Protein AF-A0A3D3X034-F1 (afdb_monomer_lite)

Structure (mmCIF, N/CA/C/O backbone):
data_AF-A0A3D3X034-F1
#
_entry.id   AF-A0A3D3X034-F1
#
loop_
_atom_site.group_PDB
_atom_site.id
_atom_site.type_symbol
_atom_site.label_atom_id
_atom_site.label_alt_id
_atom_site.label_comp_id
_atom_site.label_asym_id
_atom_site.label_entity_id
_atom_site.label_seq_id
_atom_site.pdbx_PDB_ins_code
_atom_site.Cartn_x
_atom_site.Cartn_y
_atom_site.Cartn_z
_atom_site.occupancy
_atom_site.B_iso_or_equiv
_atom_site.auth_seq_id
_atom_site.auth_comp_id
_atom_site.auth_asym_id
_atom_site.auth_atom_id
_atom_site.pdbx_PDB_model_num
ATOM 1 N N . MET A 1 1 ? -0.731 13.632 29.149 1.00 35.28 1 MET A N 1
ATOM 2 C CA . MET A 1 1 ? -0.801 12.468 28.242 1.00 35.28 1 MET A CA 1
ATOM 3 C C . MET A 1 1 ? -0.361 12.966 26.871 1.00 35.28 1 MET A C 1
ATOM 5 O O . MET A 1 1 ? -1.116 13.686 26.238 1.00 35.28 1 MET A O 1
ATOM 9 N N . GLN A 1 2 ? 0.911 12.778 26.507 1.00 32.75 2 GLN A N 1
ATOM 10 C CA . GLN A 1 2 ? 1.445 13.299 25.243 1.00 32.75 2 GLN A CA 1
ATOM 11 C C . GLN A 1 2 ? 1.205 12.272 24.136 1.00 32.75 2 GLN A C 1
ATOM 13 O O . GLN A 1 2 ? 1.719 11.158 24.214 1.00 32.75 2 GLN A O 1
ATOM 18 N N . ILE A 1 3 ? 0.426 12.654 23.126 1.00 40.72 3 ILE A N 1
ATOM 19 C CA . ILE A 1 3 ? 0.280 11.901 21.881 1.00 40.72 3 ILE A CA 1
ATOM 20 C C . ILE A 1 3 ? 1.574 12.132 21.094 1.00 40.72 3 ILE A C 1
ATOM 22 O O . ILE A 1 3 ? 1.801 13.214 20.556 1.00 40.72 3 ILE A O 1
ATOM 26 N N . LYS A 1 4 ? 2.481 11.151 21.106 1.00 35.88 4 LYS A N 1
ATOM 27 C CA . LYS A 1 4 ? 3.673 11.173 20.254 1.00 35.88 4 LYS A CA 1
ATOM 28 C C . LYS A 1 4 ? 3.242 10.840 18.826 1.00 35.88 4 LYS A C 1
ATOM 30 O O . LYS A 1 4 ? 2.902 9.700 18.535 1.00 35.88 4 LYS A O 1
ATOM 35 N N . ASN A 1 5 ? 3.267 11.852 17.960 1.00 45.84 5 ASN A N 1
ATOM 36 C CA . ASN A 1 5 ? 3.128 11.715 16.513 1.00 45.84 5 ASN A CA 1
ATOM 37 C C . ASN A 1 5 ? 4.217 10.777 15.974 1.00 45.84 5 ASN A C 1
ATOM 39 O O . ASN A 1 5 ? 5.394 11.137 15.949 1.00 45.84 5 ASN A O 1
ATOM 43 N N . ASN A 1 6 ? 3.815 9.580 15.546 1.00 41.78 6 ASN A N 1
ATOM 44 C CA . ASN A 1 6 ? 4.705 8.532 15.036 1.00 41.78 6 ASN A CA 1
ATOM 45 C C . ASN A 1 6 ? 5.041 8.697 13.537 1.00 41.78 6 ASN A C 1
ATOM 47 O O . ASN A 1 6 ? 5.726 7.864 12.952 1.00 41.78 6 ASN A O 1
ATOM 51 N N . SER A 1 7 ? 4.591 9.787 12.906 1.00 47.28 7 SER A N 1
ATOM 52 C CA . SER A 1 7 ? 4.757 10.051 11.469 1.00 47.28 7 SER A CA 1
ATOM 53 C C . SER A 1 7 ? 6.197 10.373 11.044 1.00 47.28 7 SER A C 1
ATOM 55 O O . SER A 1 7 ? 6.479 10.439 9.853 1.00 47.28 7 SER A O 1
ATOM 57 N N . SER A 1 8 ? 7.126 10.577 11.985 1.00 37.16 8 SER A N 1
ATOM 58 C CA . SER A 1 8 ? 8.520 10.936 11.680 1.00 37.16 8 SER A CA 1
ATOM 59 C C . SER A 1 8 ? 9.443 9.741 11.420 1.00 37.16 8 SER A C 1
ATOM 61 O O . SER A 1 8 ? 10.546 9.944 10.913 1.00 37.16 8 SER A O 1
ATOM 63 N N . MET A 1 9 ? 9.019 8.508 11.731 1.00 42.69 9 MET A N 1
ATOM 64 C CA . MET A 1 9 ? 9.821 7.307 11.456 1.00 42.69 9 MET A CA 1
ATOM 65 C C . MET A 1 9 ? 9.679 6.811 10.016 1.00 42.69 9 MET A C 1
ATOM 67 O O . MET A 1 9 ? 10.666 6.363 9.445 1.00 42.69 9 MET A O 1
ATOM 71 N N . PHE A 1 10 ? 8.513 6.984 9.391 1.00 45.09 10 PHE A N 1
ATOM 72 C CA . PHE A 1 10 ? 8.279 6.471 8.039 1.00 45.09 10 PHE A CA 1
ATOM 73 C C . PHE A 1 10 ? 9.091 7.193 6.964 1.00 45.09 10 PHE A C 1
ATOM 75 O O . PHE A 1 10 ? 9.530 6.560 6.021 1.00 45.09 10 PHE A O 1
ATOM 82 N N . ILE A 1 11 ? 9.365 8.492 7.113 1.00 47.84 11 ILE A N 1
ATOM 83 C CA . ILE A 1 11 ? 10.132 9.262 6.114 1.00 47.84 11 ILE A CA 1
ATOM 84 C C . ILE A 1 11 ? 11.643 8.973 6.209 1.00 47.84 11 ILE A C 1
ATOM 86 O O . ILE A 1 11 ? 12.385 9.215 5.261 1.00 47.84 11 ILE A O 1
ATOM 90 N N . LYS A 1 12 ? 12.126 8.435 7.338 1.00 45.22 12 LYS A N 1
ATOM 91 C CA . LYS A 1 12 ? 13.565 8.278 7.600 1.00 45.22 12 LYS A CA 1
ATOM 92 C C . LYS A 1 12 ? 14.159 6.975 7.050 1.00 45.22 12 LYS A C 1
ATOM 94 O O . LYS A 1 12 ? 15.375 6.900 6.897 1.00 45.22 12 LYS A O 1
ATOM 99 N N . GLU A 1 13 ? 13.327 5.982 6.742 1.00 47.59 13 GLU A N 1
ATOM 100 C CA . GLU A 1 13 ? 13.763 4.703 6.156 1.00 47.59 13 GLU A CA 1
ATOM 101 C C . GLU A 1 13 ? 13.849 4.726 4.619 1.00 47.59 13 GLU A C 1
ATOM 103 O O . GLU A 1 13 ? 14.395 3.803 4.021 1.00 47.59 13 GLU A O 1
ATOM 108 N N . 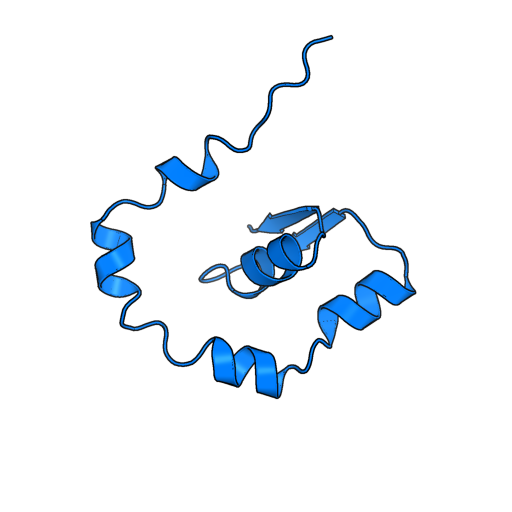TYR A 1 14 ? 13.410 5.807 3.966 1.00 52.84 14 TYR A N 1
ATOM 109 C CA . TYR A 1 14 ? 13.585 6.010 2.524 1.00 52.84 14 TYR A CA 1
ATOM 110 C C . TYR A 1 14 ? 14.943 6.659 2.246 1.00 52.84 14 TYR A C 1
ATOM 112 O O . TYR A 1 14 ? 15.055 7.860 1.991 1.00 52.84 14 TYR A O 1
ATOM 120 N N . THR A 1 15 ? 16.011 5.869 2.332 1.00 55.78 15 THR A N 1
ATOM 121 C CA . THR A 1 15 ? 17.331 6.300 1.864 1.00 55.78 15 THR A CA 1
ATOM 122 C C . THR A 1 15 ? 17.325 6.465 0.341 1.00 55.78 15 THR A C 1
ATOM 124 O O . THR A 1 15 ? 16.583 5.802 -0.385 1.00 55.78 15 THR A O 1
ATOM 127 N N . SER A 1 16 ? 18.179 7.352 -0.174 1.00 53.41 16 SER A N 1
ATOM 128 C CA . SER A 1 16 ? 18.328 7.631 -1.612 1.00 53.41 16 SER A CA 1
ATOM 129 C C . SER A 1 16 ? 18.678 6.396 -2.459 1.00 53.41 16 SER A C 1
ATOM 131 O O . SER A 1 16 ? 18.436 6.388 -3.661 1.00 53.41 16 SER A O 1
ATOM 133 N N . GLU A 1 17 ? 19.218 5.343 -1.839 1.00 50.22 17 GLU A N 1
ATOM 134 C CA . GLU A 1 17 ? 19.486 4.042 -2.469 1.00 50.22 17 GLU A CA 1
ATOM 135 C C . GLU A 1 17 ? 18.206 3.234 -2.738 1.00 50.22 17 GLU A C 1
ATOM 137 O O . GLU A 1 17 ? 18.162 2.451 -3.685 1.00 50.22 17 GLU A O 1
ATOM 142 N N . PHE A 1 18 ? 17.145 3.450 -1.952 1.00 52.06 18 PHE A N 1
ATOM 143 C CA . PHE A 1 18 ? 15.829 2.857 -2.187 1.00 52.06 18 PHE A CA 1
ATOM 144 C C . PHE A 1 18 ? 15.160 3.552 -3.378 1.00 52.06 18 PHE A C 1
ATOM 146 O O . PHE A 1 18 ? 14.770 2.887 -4.327 1.00 52.06 18 PHE A O 1
ATOM 153 N N . VAL A 1 19 ? 15.166 4.888 -3.415 1.00 53.78 19 VAL A N 1
ATOM 154 C CA . VAL A 1 19 ? 14.591 5.705 -4.505 1.00 53.78 19 VAL A CA 1
ATOM 155 C C . VAL A 1 19 ? 15.144 5.332 -5.892 1.00 53.78 19 VAL A C 1
ATOM 157 O O . VAL A 1 19 ? 14.392 5.295 -6.857 1.00 53.78 19 VAL A O 1
ATOM 160 N N . GLY A 1 20 ? 16.425 4.961 -5.999 1.00 53.88 20 GLY A N 1
ATOM 161 C CA . GLY A 1 20 ? 17.026 4.518 -7.268 1.00 53.88 20 GLY A CA 1
ATOM 162 C C . GLY A 1 20 ? 16.560 3.141 -7.767 1.00 53.88 20 GLY A C 1
ATOM 163 O O . GLY A 1 20 ? 16.639 2.868 -8.960 1.00 53.88 20 GLY A O 1
ATOM 164 N N . ARG A 1 21 ? 16.046 2.273 -6.883 1.00 53.00 21 ARG A N 1
ATOM 165 C CA . ARG A 1 21 ? 15.380 1.009 -7.259 1.00 53.00 21 ARG A CA 1
ATOM 166 C C . ARG A 1 21 ? 13.877 1.175 -7.494 1.00 53.00 21 ARG A C 1
ATOM 168 O O . ARG A 1 21 ? 13.241 0.258 -7.999 1.00 53.00 21 ARG A O 1
ATOM 175 N N . TRP A 1 22 ? 13.313 2.325 -7.129 1.00 53.22 22 TRP A N 1
ATOM 176 C CA . TRP A 1 22 ? 11.905 2.670 -7.334 1.00 53.22 22 TRP A CA 1
ATOM 177 C C . TRP A 1 22 ? 11.608 3.160 -8.760 1.00 53.22 22 TRP A C 1
ATOM 179 O O . TRP A 1 22 ? 10.453 3.185 -9.153 1.00 53.22 22 TRP A O 1
ATOM 189 N N . ASP A 1 23 ? 12.604 3.431 -9.603 1.00 51.88 23 ASP A N 1
ATOM 190 C CA . ASP A 1 23 ? 12.362 3.574 -11.052 1.00 51.88 23 ASP A CA 1
ATOM 191 C C . ASP A 1 23 ? 11.941 2.234 -11.710 1.00 51.88 23 ASP A C 1
ATOM 193 O O . ASP A 1 23 ? 11.366 2.223 -12.796 1.00 51.88 23 ASP A O 1
ATOM 197 N N . GLU A 1 24 ? 12.133 1.096 -11.021 1.00 52.44 24 GLU A N 1
ATOM 198 C CA . GLU A 1 24 ? 11.527 -0.211 -11.337 1.00 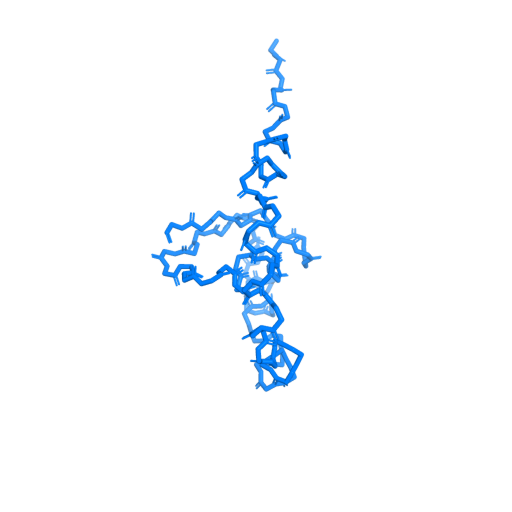52.44 24 GLU A CA 1
ATOM 199 C C . GLU A 1 24 ? 10.143 -0.408 -10.672 1.00 52.44 24 GLU A C 1
ATOM 201 O O . GLU A 1 24 ? 9.644 -1.536 -10.590 1.00 52.44 24 GLU A O 1
ATOM 206 N N . LEU A 1 25 ? 9.488 0.664 -10.201 1.00 55.75 25 LEU A N 1
ATOM 207 C CA . LEU A 1 25 ? 8.054 0.702 -9.877 1.00 55.75 25 LEU A CA 1
ATOM 208 C C . LEU A 1 25 ? 7.215 0.575 -11.150 1.00 55.75 25 LEU A C 1
ATOM 210 O O . LEU A 1 25 ? 6.529 1.490 -11.610 1.00 55.75 25 LEU A O 1
ATOM 214 N N . ILE A 1 26 ? 7.298 -0.612 -11.721 1.00 58.53 26 ILE A N 1
ATOM 215 C CA . ILE A 1 26 ? 6.573 -1.070 -12.884 1.00 58.53 26 ILE A CA 1
ATOM 216 C C . ILE A 1 26 ? 5.083 -1.107 -12.509 1.00 58.53 26 ILE A C 1
ATOM 218 O O . ILE A 1 26 ? 4.561 -2.071 -11.955 1.00 58.53 26 ILE A O 1
ATOM 222 N N . ASP A 1 27 ? 4.422 0.005 -12.817 1.00 74.25 27 ASP A N 1
ATOM 223 C CA . ASP A 1 27 ? 2.990 0.140 -13.072 1.00 74.25 27 ASP A CA 1
ATOM 224 C C . ASP A 1 27 ? 2.034 0.063 -11.865 1.00 74.25 27 ASP A C 1
ATOM 226 O O . ASP A 1 27 ? 0.976 -0.565 -11.911 1.00 74.25 27 ASP A O 1
ATOM 230 N N . TRP A 1 28 ? 2.372 0.743 -10.765 1.00 80.44 28 TRP A N 1
ATOM 231 C CA . TRP A 1 28 ? 1.425 0.974 -9.660 1.00 80.44 28 TRP A CA 1
ATOM 232 C C . TRP A 1 28 ? 0.136 1.672 -10.107 1.00 80.44 28 TRP A C 1
ATOM 234 O O . TRP A 1 28 ? -0.927 1.396 -9.552 1.00 80.44 28 TRP A O 1
ATOM 244 N N . GLU A 1 29 ? 0.230 2.539 -11.116 1.00 81.19 29 GLU A N 1
ATOM 245 C CA . GLU A 1 29 ? -0.920 3.191 -11.738 1.00 81.19 29 GLU A CA 1
ATOM 246 C C . GLU A 1 29 ? -1.829 2.153 -12.402 1.00 81.19 29 GLU A C 1
ATOM 248 O O . GLU A 1 29 ? -2.968 1.988 -11.968 1.00 81.19 29 GLU A O 1
ATOM 253 N N . LYS A 1 30 ? -1.314 1.341 -13.333 1.00 85.38 30 LYS A N 1
ATOM 254 C CA . LYS A 1 30 ? -2.095 0.253 -13.944 1.00 85.38 30 LYS A CA 1
ATOM 255 C C . LYS A 1 30 ? -2.584 -0.777 -12.939 1.00 85.38 30 LYS A C 1
ATOM 257 O O . LYS A 1 30 ? -3.652 -1.356 -13.126 1.00 85.38 30 LYS A O 1
ATOM 262 N N . ARG A 1 31 ? -1.825 -1.042 -11.874 1.00 85.75 31 ARG A N 1
ATOM 263 C CA . ARG A 1 31 ? -2.288 -1.911 -10.789 1.00 85.75 31 ARG A CA 1
ATOM 264 C C . ARG A 1 31 ? -3.486 -1.292 -10.073 1.00 85.75 31 ARG A C 1
ATOM 266 O O . ARG A 1 31 ? -4.471 -1.991 -9.866 1.00 85.75 31 ARG A O 1
ATOM 273 N N . GLY A 1 32 ? -3.438 0.005 -9.781 1.00 88.00 32 GLY A N 1
ATOM 274 C CA . GLY A 1 32 ? -4.564 0.742 -9.205 1.00 88.00 32 GLY A CA 1
ATOM 275 C C . GLY A 1 32 ? -5.780 0.758 -10.119 1.00 88.00 32 GLY A C 1
ATOM 276 O O . GLY A 1 32 ? -6.889 0.481 -9.665 1.00 88.00 32 GLY A O 1
ATOM 277 N N . GLU A 1 33 ? -5.575 0.986 -11.415 1.00 88.44 33 GLU A N 1
ATOM 278 C CA . GLU A 1 33 ? -6.635 0.906 -12.422 1.00 88.44 33 GLU A CA 1
ATOM 279 C C . GLU A 1 33 ? -7.239 -0.502 -12.506 1.00 88.44 33 GLU A C 1
ATOM 281 O O . GLU A 1 33 ? -8.460 -0.653 -12.549 1.00 88.44 33 GLU A O 1
ATOM 286 N N . SER A 1 34 ? -6.399 -1.541 -12.485 1.00 89.50 34 SER A N 1
ATOM 287 C CA . SER A 1 34 ? -6.836 -2.937 -12.549 1.00 89.50 34 SER A CA 1
ATOM 288 C C . SER A 1 34 ? -7.561 -3.395 -11.283 1.00 89.50 34 SER A C 1
ATOM 290 O O . SER A 1 34 ? -8.453 -4.237 -11.378 1.00 89.50 34 SER A O 1
ATOM 292 N N . GLU A 1 35 ? -7.162 -2.912 -10.105 1.00 91.44 35 GLU A N 1
ATOM 293 C CA . GLU A 1 35 ? -7.800 -3.252 -8.827 1.00 91.44 35 GLU A CA 1
AT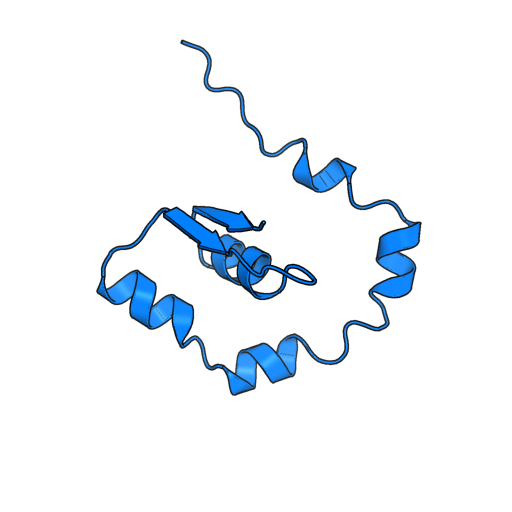OM 294 C C . GLU A 1 35 ? -9.056 -2.396 -8.567 1.00 91.44 35 GLU A C 1
ATOM 296 O O . GLU A 1 35 ? -9.956 -2.829 -7.843 1.00 91.44 35 GLU A O 1
ATOM 301 N N . GLY A 1 36 ? -9.172 -1.213 -9.185 1.00 91.25 36 GLY A N 1
ATOM 302 C CA . GLY A 1 36 ? -10.417 -0.440 -9.268 1.00 91.25 36 GLY A CA 1
ATOM 303 C C . GLY A 1 36 ? -11.021 -0.056 -7.912 1.00 91.25 36 GLY A C 1
ATOM 304 O O . GLY A 1 36 ? -12.248 -0.058 -7.747 1.00 91.25 36 GLY A O 1
ATOM 305 N N . GLY A 1 37 ? -10.170 0.205 -6.917 1.00 92.44 37 GLY A N 1
ATOM 306 C CA . GLY A 1 37 ? -10.591 0.571 -5.563 1.00 92.44 37 GLY A CA 1
ATOM 307 C C . GLY A 1 37 ? -11.313 -0.551 -4.802 1.00 92.44 37 GLY A C 1
ATOM 308 O O . GLY A 1 37 ? -12.191 -0.282 -3.977 1.00 92.44 37 GLY A O 1
ATOM 309 N N . PHE A 1 38 ? -11.050 -1.818 -5.145 1.00 95.12 38 PHE A N 1
ATOM 310 C CA . PHE A 1 38 ? -11.735 -2.973 -4.559 1.00 95.12 38 PHE A CA 1
ATOM 311 C C . PHE A 1 38 ? -11.630 -3.017 -3.030 1.00 95.12 38 PHE A C 1
ATOM 313 O O . PHE A 1 38 ? -12.646 -3.193 -2.352 1.00 95.12 38 PHE A O 1
ATOM 320 N N . PHE A 1 39 ? -10.423 -2.836 -2.491 1.00 95.19 39 PHE A N 1
ATOM 321 C CA . PHE A 1 39 ? -10.174 -2.934 -1.055 1.00 95.19 39 PHE A CA 1
ATOM 322 C C . PHE A 1 39 ? -10.768 -1.746 -0.301 1.00 95.19 39 PHE A C 1
ATOM 324 O O . PHE A 1 39 ? -11.465 -1.937 0.694 1.00 95.19 39 PHE A O 1
ATOM 331 N N . GLU A 1 40 ? -10.563 -0.531 -0.803 1.00 95.12 40 GLU A N 1
ATOM 332 C CA . GLU A 1 40 ? -11.066 0.712 -0.222 1.00 95.12 40 GLU A CA 1
ATOM 333 C C . GLU A 1 40 ? -12.582 0.667 -0.083 1.00 95.12 40 GLU A C 1
ATOM 335 O O . GLU A 1 40 ? -13.107 0.977 0.986 1.00 95.12 40 GLU A O 1
ATOM 340 N N . ARG A 1 41 ? -13.281 0.226 -1.137 1.00 96.94 41 ARG A N 1
ATOM 341 C CA . ARG A 1 41 ? -14.740 0.106 -1.130 1.00 96.94 41 ARG A CA 1
ATOM 342 C C . ARG A 1 41 ? -15.214 -0.864 -0.051 1.00 96.94 41 ARG A C 1
ATOM 344 O O . ARG A 1 41 ? -16.043 -0.485 0.769 1.00 96.94 41 ARG A O 1
ATOM 351 N N . ILE A 1 42 ? -14.668 -2.080 -0.007 1.00 97.44 42 ILE A N 1
ATOM 352 C CA . ILE A 1 42 ? -15.077 -3.091 0.984 1.00 97.44 42 ILE A CA 1
ATOM 353 C C . ILE A 1 42 ? -14.807 -2.595 2.405 1.00 97.44 42 ILE A C 1
ATOM 355 O O . ILE A 1 42 ? -15.658 -2.726 3.288 1.00 97.44 42 ILE A O 1
ATOM 359 N N . LEU A 1 43 ? -13.634 -2.009 2.636 1.00 97.44 43 LEU A N 1
ATOM 360 C CA . LEU A 1 43 ? -13.252 -1.493 3.945 1.00 97.44 43 LEU A CA 1
ATOM 361 C C . LEU A 1 43 ? -14.147 -0.317 4.369 1.00 97.44 43 LEU A C 1
ATOM 363 O O . LEU A 1 43 ? -14.582 -0.268 5.521 1.00 97.44 43 LEU A O 1
ATOM 367 N N . GLN A 1 44 ? -14.479 0.593 3.448 1.00 96.12 44 GLN A N 1
ATOM 368 C CA . GLN A 1 44 ? -15.405 1.705 3.696 1.00 96.12 44 GLN A CA 1
ATOM 369 C C . GLN A 1 44 ? -16.822 1.220 4.002 1.00 96.12 44 GLN A C 1
ATOM 371 O O . GLN A 1 44 ? -17.424 1.702 4.961 1.00 96.12 44 GLN A O 1
ATOM 376 N N . GLU A 1 45 ? -17.337 0.254 3.239 1.00 97.81 45 GLU A N 1
ATOM 377 C CA . GLU A 1 45 ? -18.668 -0.336 3.446 1.00 97.81 45 GLU A CA 1
ATOM 378 C C . GLU A 1 45 ? -18.819 -0.943 4.848 1.00 97.81 45 GLU A C 1
ATOM 380 O O . GLU A 1 45 ? -19.888 -0.858 5.450 1.00 97.81 45 GLU A O 1
ATOM 385 N N . HIS A 1 46 ? -17.736 -1.487 5.405 1.00 97.25 46 HIS A N 1
ATOM 386 C CA . HIS A 1 46 ? -17.711 -2.045 6.759 1.00 97.25 46 HIS A CA 1
ATOM 387 C C . HIS A 1 46 ? -17.295 -1.028 7.834 1.00 97.25 46 HIS A C 1
ATOM 389 O O . HIS A 1 46 ? -17.167 -1.381 9.007 1.00 97.25 46 HIS A O 1
ATOM 395 N N . GLY A 1 47 ? -17.075 0.237 7.463 1.00 96.75 47 GLY A N 1
ATOM 396 C CA . GLY A 1 47 ? -16.678 1.297 8.388 1.00 96.75 47 GLY A CA 1
ATOM 397 C C . GLY A 1 47 ? -15.284 1.110 8.992 1.00 96.75 47 GLY A C 1
ATOM 398 O O . GLY A 1 47 ? -14.999 1.690 10.043 1.00 96.75 47 GLY A O 1
ATOM 399 N N . ALA A 1 48 ? -14.418 0.319 8.352 1.00 97.44 48 ALA A N 1
ATOM 400 C CA . ALA A 1 48 ? -13.063 0.080 8.826 1.00 97.44 48 ALA A CA 1
ATOM 401 C C . ALA A 1 48 ? -12.263 1.391 8.874 1.00 97.44 48 ALA A C 1
ATOM 403 O O . ALA A 1 48 ? -12.401 2.267 8.016 1.00 97.44 48 ALA A O 1
ATOM 404 N N . LYS A 1 49 ? -11.429 1.527 9.907 1.00 94.94 49 LYS A N 1
ATOM 405 C CA . LYS A 1 49 ? -10.551 2.690 10.113 1.00 94.94 49 LYS A CA 1
ATOM 406 C C . LYS A 1 49 ? -9.090 2.290 10.212 1.00 94.94 49 LYS A C 1
ATOM 408 O O . LYS A 1 49 ? -8.256 2.955 9.618 1.00 94.94 49 LYS A O 1
ATOM 413 N N . THR A 1 50 ? -8.812 1.191 10.906 1.00 97.25 50 THR A N 1
ATOM 414 C CA . THR A 1 50 ? -7.470 0.638 11.093 1.00 97.25 50 THR A CA 1
ATOM 415 C C . THR A 1 50 ? -7.321 -0.665 10.319 1.00 97.25 50 THR A C 1
ATOM 417 O O . THR A 1 50 ? -8.189 -1.536 10.429 1.00 97.25 50 THR A O 1
ATOM 420 N N . VAL A 1 51 ? -6.230 -0.815 9.571 1.00 96.31 51 VAL A N 1
ATOM 421 C CA . VAL A 1 51 ? -5.966 -1.976 8.709 1.00 96.31 51 VAL A CA 1
ATOM 422 C C . VAL A 1 51 ? -4.548 -2.494 8.959 1.00 96.31 51 VAL A C 1
ATOM 424 O O . VAL A 1 51 ? -3.617 -1.711 9.124 1.00 96.31 51 VAL A O 1
ATOM 427 N N . LEU A 1 52 ? -4.383 -3.817 8.997 1.00 96.56 52 LEU A N 1
ATOM 428 C CA . LEU A 1 52 ? -3.076 -4.473 9.054 1.00 96.56 52 LEU A CA 1
ATOM 429 C C . LEU A 1 52 ? -2.842 -5.236 7.748 1.00 96.56 52 LEU A C 1
ATOM 431 O O . LEU A 1 52 ? -3.528 -6.220 7.470 1.00 96.56 52 LEU A O 1
ATOM 435 N N . ASP A 1 53 ? -1.865 -4.786 6.973 1.00 93.94 53 ASP A N 1
ATOM 436 C CA . ASP A 1 53 ? -1.392 -5.434 5.755 1.00 93.94 53 ASP A CA 1
ATOM 437 C C . ASP A 1 53 ? -0.255 -6.404 6.107 1.00 93.94 53 ASP A C 1
ATOM 439 O O . ASP A 1 53 ? 0.911 -6.032 6.222 1.00 93.94 53 ASP A O 1
ATOM 443 N N . ILE A 1 54 ? -0.616 -7.665 6.346 1.00 95.19 54 ILE A N 1
ATOM 444 C CA . ILE A 1 54 ? 0.307 -8.711 6.820 1.00 95.19 54 ILE A CA 1
ATOM 445 C C . ILE A 1 54 ? 1.308 -9.199 5.761 1.00 95.19 54 ILE A C 1
ATOM 447 O O . ILE A 1 54 ? 2.188 -9.994 6.081 1.00 95.19 54 ILE A O 1
ATOM 451 N N . ALA A 1 55 ? 1.130 -8.808 4.501 1.00 86.00 55 ALA A N 1
ATOM 452 C CA . ALA A 1 55 ? 1.942 -9.260 3.376 1.00 86.00 55 ALA A CA 1
ATOM 453 C C . ALA A 1 55 ? 2.314 -8.058 2.505 1.00 86.00 55 ALA A C 1
ATOM 455 O O . ALA A 1 55 ? 2.147 -8.081 1.283 1.00 86.00 55 ALA A O 1
ATOM 456 N N . SER A 1 56 ? 2.814 -7.009 3.162 1.00 84.50 56 SER A N 1
ATOM 457 C CA . SER A 1 56 ? 2.896 -5.670 2.579 1.00 84.50 56 SER A CA 1
ATOM 458 C C . SER A 1 56 ? 3.854 -5.575 1.393 1.00 84.50 56 SER A C 1
ATOM 460 O O . SER A 1 56 ? 3.677 -4.728 0.516 1.00 84.50 56 SER A O 1
ATOM 462 N N . GLY A 1 57 ? 4.833 -6.480 1.291 1.00 83.00 57 GLY A N 1
ATOM 463 C CA . GLY A 1 57 ? 5.740 -6.562 0.148 1.00 83.00 57 GLY A CA 1
ATOM 464 C C . GLY A 1 57 ? 6.463 -5.234 -0.089 1.00 83.00 57 GLY A C 1
ATOM 465 O O . GLY A 1 57 ? 7.139 -4.723 0.795 1.00 83.00 57 GLY A O 1
ATOM 466 N N . THR A 1 58 ? 6.315 -4.648 -1.281 1.00 81.12 58 THR A N 1
ATOM 467 C CA . THR A 1 58 ? 6.872 -3.315 -1.598 1.00 81.12 58 THR A CA 1
ATOM 468 C C . THR A 1 58 ? 6.064 -2.153 -1.005 1.00 81.12 58 THR A C 1
ATOM 470 O O . THR A 1 58 ? 6.376 -0.995 -1.267 1.00 81.12 58 THR A O 1
ATOM 473 N N . GLY A 1 59 ? 4.997 -2.443 -0.264 1.00 86.50 59 GLY A N 1
ATOM 474 C CA . GLY A 1 59 ? 4.166 -1.471 0.436 1.00 86.50 59 GLY A CA 1
ATOM 475 C C . GLY A 1 59 ? 3.040 -0.856 -0.392 1.00 86.50 59 GLY A C 1
ATOM 476 O O . GLY A 1 59 ? 2.431 0.095 0.082 1.00 86.50 59 GLY A O 1
ATOM 477 N N . TYR A 1 60 ? 2.734 -1.361 -1.597 1.00 88.62 60 TYR A N 1
ATOM 478 C CA . TYR A 1 60 ? 1.715 -0.762 -2.476 1.00 88.62 60 TYR A CA 1
ATOM 479 C C . TYR A 1 60 ? 0.361 -0.587 -1.772 1.00 88.62 60 TYR A C 1
AT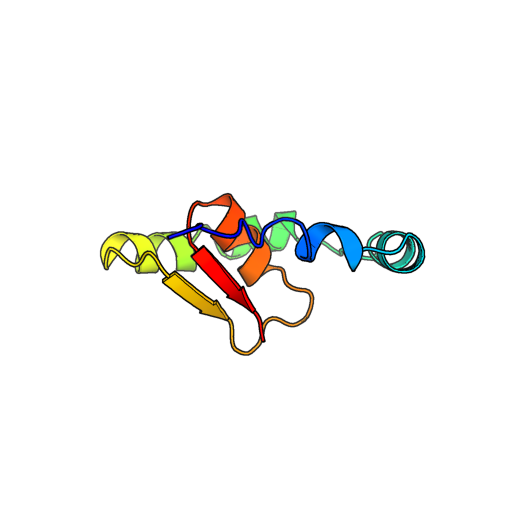OM 481 O O . TYR A 1 60 ? -0.145 0.529 -1.681 1.00 88.62 60 TYR A O 1
ATOM 489 N N . HIS A 1 61 ? -0.208 -1.668 -1.230 1.00 91.56 61 HIS A N 1
ATOM 490 C CA . HIS A 1 61 ? -1.507 -1.620 -0.553 1.00 91.56 61 HIS A CA 1
ATOM 491 C C . HIS A 1 61 ? -1.458 -0.783 0.717 1.00 91.56 61 HIS A C 1
ATOM 493 O O . HIS A 1 61 ? -2.317 0.072 0.918 1.00 91.56 61 HIS A O 1
ATOM 499 N N . THR A 1 62 ? -0.416 -0.959 1.530 1.00 92.25 62 THR A N 1
ATOM 500 C CA . THR A 1 62 ? -0.198 -0.136 2.724 1.00 92.25 62 THR A CA 1
ATOM 501 C C . THR A 1 62 ? -0.190 1.362 2.392 1.00 92.25 62 THR A C 1
ATOM 503 O O . THR A 1 62 ? -0.887 2.140 3.045 1.00 92.25 62 THR A O 1
ATOM 506 N N . VAL A 1 63 ? 0.553 1.791 1.369 1.00 89.94 63 VAL A N 1
ATOM 507 C CA . VAL A 1 63 ? 0.637 3.204 0.964 1.00 89.94 63 VAL A CA 1
ATOM 508 C C . VAL A 1 63 ? -0.694 3.693 0.395 1.00 89.94 63 VAL A C 1
ATOM 510 O O . VAL A 1 63 ? -1.195 4.726 0.839 1.00 89.94 63 VAL A O 1
ATOM 513 N N . THR A 1 64 ? -1.299 2.949 -0.533 1.00 90.56 64 THR A N 1
ATOM 514 C CA . THR A 1 64 ? -2.560 3.338 -1.185 1.00 90.56 64 THR A CA 1
ATOM 515 C C . THR A 1 64 ? -3.704 3.464 -0.179 1.00 90.56 64 THR A C 1
ATOM 517 O O . THR A 1 64 ? -4.454 4.441 -0.215 1.00 90.56 64 THR A O 1
ATOM 520 N N . LEU A 1 65 ? -3.813 2.544 0.783 1.00 93.94 65 LEU A N 1
ATOM 521 C CA . LEU A 1 65 ? -4.830 2.619 1.832 1.00 93.94 65 LEU A CA 1
ATOM 522 C C . LEU A 1 65 ? -4.603 3.819 2.763 1.00 93.94 65 LEU A C 1
ATOM 524 O O . LEU A 1 65 ? -5.561 4.522 3.091 1.00 93.94 65 LEU A O 1
ATOM 528 N N . ASN A 1 66 ? -3.353 4.122 3.127 1.00 92.50 66 ASN A N 1
ATOM 529 C CA . ASN A 1 66 ? -3.047 5.337 3.890 1.00 92.50 66 ASN A CA 1
ATOM 530 C C . ASN A 1 66 ? -3.414 6.615 3.117 1.00 92.50 66 ASN A C 1
ATOM 532 O O . ASN A 1 66 ? -4.016 7.528 3.683 1.00 92.50 66 ASN A O 1
ATOM 536 N N . MET A 1 67 ? -3.119 6.677 1.813 1.00 88.75 67 MET A N 1
ATOM 537 C CA . MET A 1 67 ? -3.503 7.812 0.960 1.00 88.75 67 MET A CA 1
ATOM 538 C C . MET A 1 67 ? -5.026 7.985 0.852 1.00 88.75 67 MET A C 1
ATOM 540 O O . MET A 1 67 ? -5.506 9.112 0.745 1.00 88.75 67 MET A O 1
ATOM 544 N N . ASN A 1 68 ? -5.787 6.892 0.943 1.00 91.50 68 ASN A N 1
ATOM 545 C CA . ASN A 1 68 ? -7.253 6.897 0.957 1.00 91.50 68 ASN A CA 1
ATOM 546 C C . ASN A 1 68 ? -7.866 7.095 2.361 1.00 91.50 68 ASN A C 1
ATOM 548 O O . ASN A 1 68 ? -9.082 6.973 2.530 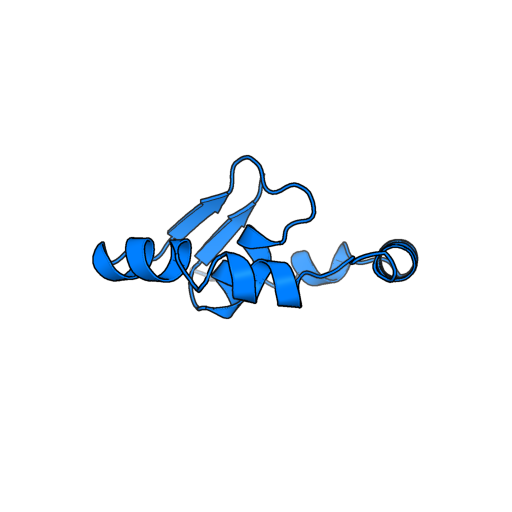1.00 91.50 68 ASN A O 1
ATOM 552 N N . GLY A 1 69 ? -7.055 7.440 3.368 1.00 90.94 69 GLY A N 1
ATOM 553 C CA . GLY A 1 69 ? -7.524 7.864 4.692 1.00 90.94 69 GLY A CA 1
ATOM 554 C C . GLY A 1 69 ? -7.741 6.741 5.708 1.00 90.94 69 GLY A C 1
ATOM 555 O O . GLY A 1 69 ? -8.369 6.979 6.743 1.00 90.94 69 GLY A O 1
ATOM 556 N N . PHE A 1 70 ? -7.237 5.537 5.439 1.00 95.94 70 PHE A N 1
ATOM 557 C CA . PHE A 1 70 ? -7.156 4.473 6.438 1.00 95.94 70 PHE A CA 1
ATOM 558 C C . PHE A 1 70 ? -5.885 4.615 7.278 1.00 95.94 70 PHE A C 1
ATOM 560 O O . PHE A 1 70 ? -4.853 5.052 6.784 1.00 95.94 70 PHE A O 1
ATOM 567 N N . ASP A 1 71 ? -5.942 4.192 8.536 1.00 96.12 71 ASP A N 1
ATOM 568 C CA . ASP A 1 71 ? -4.758 3.981 9.369 1.00 96.12 71 ASP A CA 1
ATOM 569 C C . ASP A 1 71 ? -4.230 2.567 9.100 1.00 96.12 71 ASP A C 1
ATOM 571 O O . ASP A 1 71 ? -4.662 1.592 9.724 1.00 96.12 71 ASP A O 1
ATOM 575 N N . CYS A 1 72 ? -3.388 2.434 8.072 1.00 94.62 72 CYS A N 1
ATOM 576 C CA . CYS A 1 72 ? -2.891 1.138 7.623 1.00 94.62 72 CYS A CA 1
ATOM 577 C C . CYS A 1 72 ? -1.438 0.920 8.053 1.00 94.62 72 CYS A C 1
ATOM 579 O O . CYS A 1 72 ? -0.561 1.727 7.749 1.00 94.62 72 CYS A O 1
ATOM 581 N N . THR A 1 73 ? -1.164 -0.207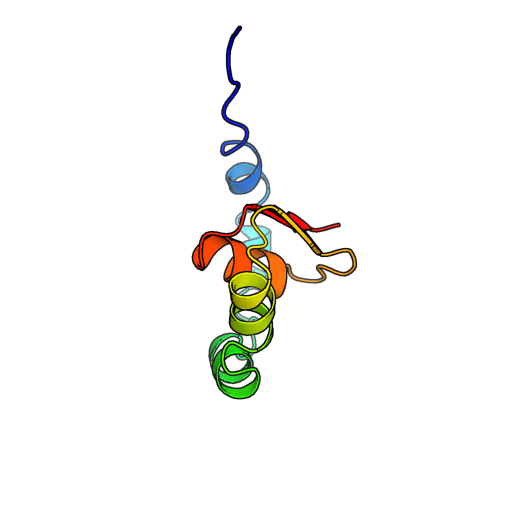 8.709 1.00 94.50 73 THR A N 1
ATOM 582 C CA . THR A 1 73 ? 0.196 -0.649 9.056 1.00 94.50 73 THR A CA 1
ATOM 583 C C . THR A 1 73 ? 0.555 -1.885 8.241 1.00 94.50 73 THR A C 1
ATOM 585 O O . THR A 1 73 ? -0.254 -2.803 8.156 1.00 94.50 73 THR A O 1
ATOM 588 N N . GLY A 1 74 ? 1.751 -1.917 7.653 1.00 88.50 74 GLY A N 1
ATOM 589 C CA . GLY A 1 74 ? 2.289 -3.089 6.956 1.00 88.50 74 GLY A CA 1
ATOM 590 C C . GLY A 1 74 ? 3.228 -3.915 7.840 1.00 88.50 74 GLY A C 1
ATOM 591 O O . GLY A 1 74 ? 3.892 -3.353 8.715 1.00 88.50 74 GLY A O 1
ATOM 592 N N . SER A 1 75 ? 3.283 -5.230 7.609 1.00 75.25 75 SER A N 1
ATOM 593 C CA . SER A 1 75 ? 4.270 -6.171 8.169 1.00 75.25 75 SER A CA 1
ATOM 594 C C . SER A 1 75 ? 5.014 -6.933 7.079 1.00 75.25 75 SER A C 1
ATOM 596 O O . SER A 1 75 ? 4.527 -6.968 5.921 1.00 75.25 75 SER A O 1
#

pLDDT: mean 76.05, std 21.53, range [32.75, 97.81]

Sequence (75 aa):
MQIKNNSSMFIKEYTSEFVGRWDELIDWEKRGESEGGFFERILQEHGAKTVLDIASGTGYHTVTLNMNGFDCTGS

Secondary structure (DSSP, 8-state):
-----GGGTTTTS--HHHHTTGGG-TTHHHHHHHHTTHHHHHHHHTT--EEEETT-TTSHHHHHHHHTT-EEEE-

Radius of gyration: 14.21 Å; chains: 1; bounding box: 38×23×42 Å

Foldseek 3Di:
DDDPDPVVVVVVPPDPVNVVCCVVVPPLPVVCVVCVCVPVVVCVVVVHAEEEAACCDVNSVVVVVVVVRHNYDYD